Protein AF-A0A534Q4Y2-F1 (afdb_monomer_lite)

Sequence (97 aa):
MVTRDADDLVPFQDVRVIRSTVPALLCRIAGRSIWLSRRHISGKLWGTGDRGKLFIRRWVARERHLIDLHGVAITAAAPPLARVRLPVRLYLVRGDH

Foldseek 3Di:
DDPPPPFPWAKFWFKAFQAADPQWTQIQGLNDTDIDGPVFKDDDDHGHGDTTMITGGLVVCVVVVQADPVSHGDHNPPPPPPPPPDPPPDDDDDDDD

Structure (mmCIF, N/CA/C/O backbone):
data_AF-A0A534Q4Y2-F1
#
_entry.id   AF-A0A534Q4Y2-F1
#
loop_
_atom_site.group_PDB
_atom_site.id
_atom_site.type_symbol
_atom_site.label_atom_id
_atom_site.label_alt_id
_atom_site.label_comp_id
_atom_site.label_asym_id
_atom_site.label_entity_id
_atom_site.label_seq_id
_atom_site.pdbx_PDB_ins_code
_atom_site.Cartn_x
_atom_site.Cartn_y
_atom_site.Cartn_z
_atom_site.occupancy
_atom_site.B_iso_or_equiv
_atom_site.auth_seq_id
_atom_site.auth_comp_id
_atom_site.auth_asym_id
_atom_site.auth_atom_id
_atom_site.pdbx_PDB_model_num
ATOM 1 N N . MET A 1 1 ? 22.540 -11.910 -18.731 1.00 38.34 1 MET A N 1
ATOM 2 C CA . MET A 1 1 ? 22.003 -11.821 -17.355 1.00 38.34 1 MET A CA 1
ATOM 3 C C . MET A 1 1 ? 21.132 -10.583 -17.279 1.00 38.34 1 MET A C 1
ATOM 5 O O . MET A 1 1 ? 21.607 -9.507 -17.605 1.00 38.34 1 MET A O 1
ATOM 9 N N . VAL A 1 2 ? 19.846 -10.741 -16.984 1.00 44.38 2 VAL A N 1
ATOM 10 C CA . VAL A 1 2 ? 18.877 -9.644 -17.039 1.00 44.38 2 VAL A CA 1
ATOM 11 C C . VAL A 1 2 ? 18.829 -8.970 -15.669 1.00 44.38 2 VAL A C 1
ATOM 13 O O . VAL A 1 2 ? 18.154 -9.457 -14.770 1.00 44.38 2 VAL A O 1
ATOM 16 N N . THR A 1 3 ? 19.526 -7.853 -15.486 1.00 47.59 3 THR A N 1
ATOM 17 C CA . THR A 1 3 ? 19.346 -6.978 -14.316 1.00 47.59 3 THR A CA 1
ATOM 18 C C . THR A 1 3 ? 18.063 -6.148 -14.489 1.00 47.59 3 THR A C 1
ATOM 20 O O . THR A 1 3 ? 18.097 -4.936 -14.665 1.00 47.59 3 THR A O 1
ATOM 23 N N . ARG A 1 4 ? 16.894 -6.811 -14.484 1.00 45.41 4 ARG A N 1
ATOM 24 C CA . ARG A 1 4 ? 15.542 -6.199 -14.551 1.00 45.41 4 ARG A CA 1
ATOM 25 C C . ARG A 1 4 ? 15.046 -5.716 -13.178 1.00 45.41 4 ARG A C 1
ATOM 27 O O . ARG A 1 4 ? 13.875 -5.851 -12.855 1.00 45.41 4 ARG A O 1
ATOM 34 N N . ASP A 1 5 ? 15.930 -5.148 -12.372 1.00 48.94 5 ASP A N 1
ATOM 35 C CA . ASP A 1 5 ? 15.602 -4.652 -11.028 1.00 48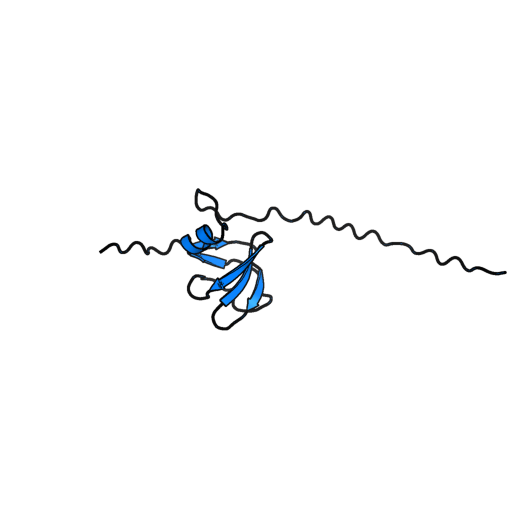.94 5 ASP A CA 1
ATOM 36 C C . ASP A 1 5 ? 16.012 -3.181 -10.874 1.00 48.94 5 ASP A C 1
ATOM 38 O O . ASP A 1 5 ? 16.442 -2.732 -9.814 1.00 48.94 5 ASP A O 1
ATOM 42 N N . ALA A 1 6 ? 15.851 -2.398 -11.948 1.00 49.62 6 ALA A N 1
ATOM 43 C CA . ALA A 1 6 ? 15.530 -0.991 -11.762 1.00 49.62 6 ALA A CA 1
ATOM 44 C C . ALA A 1 6 ? 14.156 -0.952 -11.080 1.00 49.62 6 ALA A C 1
ATOM 46 O O . ALA A 1 6 ? 13.098 -1.146 -11.675 1.00 49.62 6 ALA A O 1
ATOM 47 N N . ASP A 1 7 ? 14.272 -0.862 -9.770 1.00 59.28 7 ASP A N 1
ATOM 48 C CA . ASP A 1 7 ? 13.298 -0.939 -8.708 1.00 59.28 7 ASP A CA 1
ATOM 49 C C . ASP A 1 7 ? 12.249 0.176 -8.849 1.00 59.28 7 ASP A C 1
ATOM 51 O O . ASP A 1 7 ? 12.325 1.204 -8.178 1.00 59.28 7 ASP A O 1
ATOM 55 N N . ASP A 1 8 ? 11.297 0.019 -9.777 1.00 79.31 8 ASP A N 1
ATOM 56 C CA . ASP A 1 8 ? 10.200 0.975 -9.949 1.00 79.31 8 ASP A CA 1
ATOM 57 C C . ASP A 1 8 ? 9.393 1.032 -8.644 1.00 79.31 8 ASP A C 1
ATOM 59 O O . ASP A 1 8 ? 8.542 0.186 -8.349 1.00 79.31 8 ASP A O 1
ATOM 63 N N . LEU A 1 9 ? 9.686 2.034 -7.827 1.00 88.00 9 LEU A N 1
ATOM 64 C CA . LEU A 1 9 ? 8.967 2.340 -6.608 1.00 88.00 9 LEU A CA 1
ATOM 65 C C . LEU A 1 9 ? 7.755 3.200 -6.956 1.00 88.00 9 LEU A C 1
ATOM 67 O O . LEU A 1 9 ? 7.882 4.339 -7.404 1.00 88.00 9 LEU A O 1
ATOM 71 N N . VAL A 1 10 ? 6.561 2.674 -6.703 1.00 89.56 10 VAL A N 1
ATOM 72 C CA . VAL A 1 10 ? 5.318 3.412 -6.917 1.00 89.56 10 VAL A CA 1
ATOM 73 C C . VAL A 1 10 ? 4.990 4.221 -5.661 1.00 89.56 10 VAL A C 1
ATOM 75 O O . VAL A 1 10 ? 4.936 3.648 -4.566 1.00 89.56 10 VAL A O 1
ATOM 78 N N . PRO A 1 11 ? 4.771 5.543 -5.778 1.00 90.81 11 PRO A N 1
ATOM 79 C CA . PRO A 1 11 ? 4.376 6.371 -4.651 1.00 90.81 11 PRO A CA 1
ATOM 80 C C . PRO A 1 11 ? 2.896 6.172 -4.301 1.00 90.81 11 PRO A C 1
ATOM 82 O O . PRO A 1 11 ? 2.015 6.357 -5.135 1.00 90.81 11 PRO A O 1
ATOM 85 N N . PHE A 1 12 ? 2.624 5.904 -3.030 1.00 90.00 12 PHE A N 1
ATOM 86 C CA . PHE A 1 12 ? 1.292 5.884 -2.436 1.00 90.00 12 PHE A CA 1
ATOM 87 C C . PHE A 1 12 ? 1.156 7.026 -1.438 1.00 90.00 12 PHE A C 1
ATOM 89 O O . PHE A 1 12 ? 2.004 7.207 -0.560 1.00 90.00 12 PHE A O 1
ATOM 96 N N . GLN A 1 13 ? 0.084 7.797 -1.579 1.00 88.25 13 GLN A N 1
ATOM 97 C CA . GLN A 1 13 ? -0.274 8.878 -0.664 1.00 88.25 13 GLN A CA 1
ATOM 98 C C . GLN A 1 13 ? -1.289 8.381 0.373 1.00 88.25 13 GLN A C 1
ATOM 100 O O . GLN A 1 13 ? -1.917 7.339 0.182 1.00 88.25 13 GLN A O 1
ATOM 105 N N . ASP A 1 14 ? -1.425 9.114 1.481 1.00 86.38 14 ASP A N 1
ATOM 106 C CA . ASP A 1 14 ? -2.378 8.812 2.560 1.00 86.38 14 ASP A CA 1
ATOM 107 C C . ASP A 1 14 ? -2.284 7.392 3.144 1.00 86.38 14 ASP A C 1
ATOM 109 O O . ASP A 1 14 ? -3.270 6.806 3.600 1.00 86.38 14 ASP A O 1
ATOM 113 N N . VAL A 1 15 ? -1.075 6.836 3.185 1.00 90.25 15 VAL A N 1
ATOM 114 C CA . VAL A 1 15 ? -0.829 5.532 3.794 1.00 90.25 15 VAL A CA 1
ATOM 115 C C . VAL A 1 15 ? -0.831 5.676 5.307 1.00 90.25 15 VAL A C 1
ATOM 117 O O . VAL A 1 15 ? -0.147 6.545 5.842 1.00 90.25 15 VAL A O 1
ATOM 120 N N . ARG A 1 16 ? -1.572 4.811 6.005 1.00 92.94 16 ARG A N 1
ATOM 121 C CA . ARG A 1 16 ? -1.594 4.759 7.475 1.00 92.94 16 ARG A CA 1
ATOM 122 C C . ARG A 1 16 ? -1.088 3.418 7.977 1.00 92.94 16 ARG A C 1
ATOM 124 O O . ARG A 1 16 ? -1.644 2.390 7.610 1.00 92.94 16 ARG A O 1
ATOM 131 N N . VAL A 1 17 ? -0.116 3.403 8.876 1.00 93.00 17 VAL A N 1
ATOM 132 C CA . VAL A 1 17 ? 0.344 2.163 9.510 1.00 93.00 17 VAL A CA 1
ATOM 133 C C . VAL A 1 17 ? -0.610 1.798 10.650 1.00 93.00 17 VAL A C 1
ATOM 135 O O . VAL A 1 17 ? -0.721 2.510 11.646 1.00 93.00 17 VAL A O 1
ATOM 138 N N . ILE A 1 18 ? -1.334 0.691 10.500 1.00 93.25 18 ILE A N 1
ATOM 139 C CA . ILE A 1 18 ? -2.259 0.159 11.512 1.00 93.25 18 ILE A CA 1
ATOM 140 C C . ILE A 1 18 ? -1.499 -0.668 12.551 1.00 93.25 18 ILE A C 1
ATOM 142 O O . ILE A 1 18 ? -1.821 -0.609 13.734 1.00 93.25 18 ILE A O 1
ATOM 146 N N . ARG A 1 19 ? -0.523 -1.470 12.112 1.00 92.38 19 ARG A N 1
ATOM 147 C CA . ARG A 1 19 ? 0.352 -2.268 12.982 1.00 92.38 19 ARG A CA 1
ATOM 148 C C . ARG A 1 19 ? 1.752 -2.325 12.397 1.00 92.38 19 ARG A C 1
ATOM 150 O O . ARG A 1 19 ? 1.917 -2.345 11.181 1.00 92.38 19 ARG A O 1
ATOM 157 N N . SER A 1 20 ? 2.743 -2.407 13.268 1.00 92.25 20 SER A N 1
ATOM 158 C CA . SER A 1 20 ? 4.149 -2.524 12.907 1.00 92.25 20 SER A CA 1
ATOM 159 C C . SER A 1 20 ? 4.750 -3.748 13.583 1.00 92.25 20 SER A C 1
ATOM 161 O O . SER A 1 20 ? 4.553 -3.957 14.779 1.00 92.25 20 SER A O 1
ATOM 163 N N . THR A 1 21 ? 5.456 -4.567 12.810 1.00 90.06 21 THR A N 1
ATOM 164 C CA . THR A 1 21 ? 6.293 -5.664 13.300 1.00 90.06 21 THR A CA 1
ATOM 165 C C . THR A 1 21 ? 7.735 -5.448 12.838 1.00 90.06 21 THR A C 1
ATOM 167 O O . THR A 1 21 ? 8.035 -4.538 12.052 1.00 90.06 21 THR A O 1
ATOM 170 N N . VAL A 1 22 ? 8.649 -6.289 13.332 1.00 85.19 22 VAL A N 1
ATOM 171 C CA . VAL A 1 22 ? 10.058 -6.250 12.920 1.00 85.19 22 VAL A CA 1
ATOM 172 C C . VAL A 1 22 ? 10.198 -6.460 11.399 1.00 85.19 22 VAL A C 1
ATOM 174 O O . VAL A 1 22 ? 10.802 -5.602 10.760 1.00 85.19 22 VAL A O 1
ATOM 177 N N . PRO A 1 23 ? 9.604 -7.492 10.759 1.00 91.56 23 PRO A N 1
ATOM 178 C CA . PRO A 1 23 ? 9.780 -7.698 9.316 1.00 91.56 23 PRO A CA 1
ATOM 179 C C . PRO A 1 23 ? 8.769 -6.964 8.417 1.00 91.56 23 PRO A C 1
ATOM 181 O O . PRO A 1 23 ? 9.015 -6.844 7.212 1.00 91.56 23 PRO A O 1
ATOM 184 N N . ALA A 1 24 ? 7.625 -6.511 8.943 1.00 92.25 24 ALA A N 1
ATOM 185 C CA . ALA A 1 24 ? 6.515 -6.041 8.115 1.00 92.25 24 ALA A CA 1
ATOM 186 C C . ALA A 1 24 ? 5.683 -4.925 8.764 1.00 92.25 24 ALA A C 1
ATOM 188 O O . ALA A 1 24 ? 5.633 -4.766 9.980 1.00 92.25 24 ALA A O 1
ATOM 189 N N . LEU A 1 25 ? 4.978 -4.170 7.927 1.00 92.12 25 LEU A N 1
ATOM 190 C CA . LEU A 1 25 ? 4.004 -3.162 8.324 1.00 92.12 25 LEU A CA 1
ATOM 191 C C . LEU A 1 25 ? 2.626 -3.546 7.789 1.00 92.12 25 LEU A C 1
ATOM 193 O O . LEU A 1 25 ? 2.484 -3.908 6.622 1.00 92.12 25 LEU A O 1
ATOM 197 N N . LEU A 1 26 ? 1.603 -3.443 8.629 1.00 93.69 26 LEU A N 1
ATOM 198 C CA . LEU A 1 26 ? 0.214 -3.485 8.200 1.00 93.69 26 LEU A CA 1
ATOM 199 C C . LEU A 1 26 ? -0.209 -2.062 7.865 1.00 93.69 26 LEU A C 1
ATOM 201 O O . LEU A 1 26 ? -0.456 -1.256 8.764 1.00 93.69 26 LEU A O 1
ATOM 205 N N . CYS A 1 27 ? -0.304 -1.762 6.579 1.00 92.75 27 CYS A N 1
ATOM 206 C CA . CYS A 1 27 ? -0.642 -0.442 6.075 1.00 92.75 27 CYS A CA 1
ATOM 207 C C . CYS A 1 27 ? -2.083 -0.414 5.564 1.00 92.75 27 CYS A C 1
ATOM 209 O O . CYS A 1 27 ? -2.536 -1.334 4.883 1.00 92.75 27 CYS A O 1
ATOM 211 N N . ARG A 1 28 ? -2.802 0.668 5.854 1.00 92.50 28 ARG A N 1
ATOM 212 C CA . ARG A 1 28 ? -4.040 1.030 5.179 1.00 92.50 28 ARG A CA 1
ATOM 213 C C . ARG A 1 28 ? -3.696 1.879 3.968 1.00 92.50 28 ARG A C 1
ATOM 215 O O . ARG A 1 28 ? -3.159 2.971 4.128 1.00 92.50 28 ARG A O 1
ATOM 222 N N . ILE A 1 29 ? -4.024 1.377 2.789 1.00 90.62 29 ILE A N 1
ATOM 223 C CA . ILE A 1 29 ? -3.810 2.031 1.498 1.00 90.62 29 ILE A CA 1
ATOM 224 C C . ILE A 1 29 ? -5.116 1.918 0.737 1.00 90.62 29 ILE A C 1
ATOM 226 O O . ILE A 1 29 ? -5.698 0.836 0.679 1.00 90.62 29 ILE A O 1
ATOM 230 N N . ALA A 1 30 ? -5.611 3.027 0.198 1.00 84.31 30 ALA A N 1
ATOM 231 C CA . ALA A 1 30 ? -6.862 3.030 -0.551 1.00 84.31 30 ALA A CA 1
ATOM 232 C C . ALA A 1 30 ? -8.037 2.351 0.193 1.00 84.31 30 ALA A C 1
ATOM 234 O O . ALA A 1 30 ? -8.841 1.629 -0.388 1.00 84.31 30 ALA A O 1
ATOM 235 N N . GLY A 1 31 ? -8.130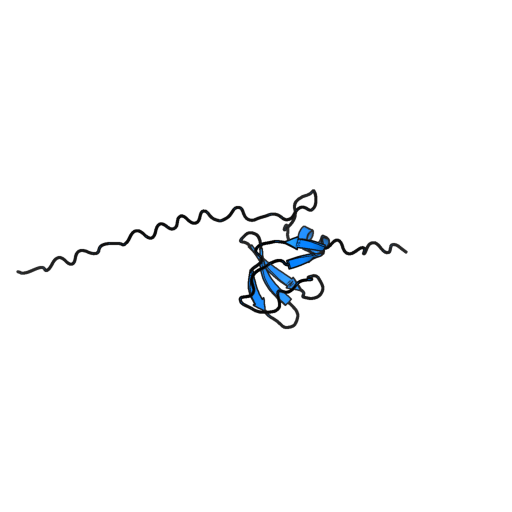 2.541 1.514 1.00 84.44 31 GLY A N 1
ATOM 236 C CA . GLY A 1 31 ? -9.184 1.927 2.330 1.00 84.44 31 GLY A CA 1
ATOM 237 C C . GLY A 1 31 ? -8.997 0.432 2.625 1.00 84.44 31 GLY A C 1
ATOM 238 O O . GLY A 1 31 ? -9.727 -0.098 3.460 1.00 84.44 31 GLY A O 1
ATOM 239 N N . ARG A 1 32 ? -7.998 -0.225 2.028 1.00 87.69 32 ARG A N 1
ATOM 240 C CA . ARG A 1 32 ? -7.675 -1.647 2.207 1.00 87.69 32 ARG A CA 1
ATOM 241 C C . ARG A 1 32 ? -6.507 -1.800 3.176 1.00 87.69 32 ARG A C 1
ATOM 243 O O . ARG A 1 32 ? -5.597 -0.978 3.175 1.00 87.69 32 ARG A O 1
ATOM 250 N N . SER A 1 33 ? -6.528 -2.841 4.003 1.00 91.12 33 SER A N 1
ATOM 251 C CA . SER A 1 33 ? -5.435 -3.146 4.939 1.00 91.12 33 SER A CA 1
ATOM 252 C C . SER A 1 33 ? -4.561 -4.250 4.357 1.00 91.12 33 SER A C 1
ATOM 254 O O . SER A 1 33 ? -5.076 -5.313 4.021 1.00 91.12 33 SER A O 1
ATOM 256 N N . ILE A 1 34 ? -3.262 -3.998 4.210 1.00 91.12 34 ILE A N 1
ATOM 257 C CA . ILE A 1 34 ? -2.330 -4.891 3.515 1.00 91.12 34 ILE A CA 1
ATOM 258 C C . ILE A 1 34 ? -1.037 -4.999 4.316 1.00 91.12 34 ILE A C 1
ATOM 260 O O . ILE A 1 34 ? -0.488 -3.994 4.770 1.00 91.12 34 ILE A O 1
ATOM 264 N N . TRP A 1 35 ? -0.539 -6.224 4.465 1.00 93.00 35 TRP A N 1
ATOM 265 C CA . TRP A 1 35 ? 0.786 -6.479 5.017 1.00 93.00 35 TRP A CA 1
ATOM 266 C C . TRP A 1 35 ? 1.861 -6.269 3.953 1.00 93.00 35 TRP A C 1
ATOM 268 O O . TRP A 1 35 ? 1.827 -6.885 2.886 1.00 93.00 35 TRP A O 1
ATOM 278 N N . LEU A 1 36 ? 2.832 -5.417 4.267 1.00 91.31 36 LEU A N 1
ATOM 279 C CA . LEU A 1 36 ? 3.962 -5.083 3.413 1.00 91.31 36 LEU A CA 1
ATOM 280 C C . LEU A 1 36 ? 5.265 -5.388 4.147 1.00 91.31 36 LEU A C 1
ATOM 282 O O . LEU A 1 36 ? 5.474 -4.933 5.270 1.00 91.31 36 LEU A O 1
ATOM 286 N N . SER A 1 37 ? 6.154 -6.152 3.514 1.00 91.50 37 SER A N 1
ATOM 287 C CA . SER A 1 37 ? 7.495 -6.374 4.058 1.00 91.50 37 SER A CA 1
ATOM 288 C C . SER A 1 37 ? 8.310 -5.087 3.991 1.00 91.50 37 SER A C 1
ATOM 290 O O . SER A 1 37 ? 8.304 -4.406 2.964 1.00 91.50 37 SER A O 1
ATOM 292 N N . ARG A 1 38 ? 9.084 -4.805 5.047 1.00 89.31 38 ARG A N 1
ATOM 293 C CA . ARG A 1 38 ? 10.001 -3.655 5.094 1.00 89.31 38 ARG A CA 1
ATOM 294 C C . ARG A 1 38 ? 11.038 -3.659 3.968 1.00 89.31 38 ARG A C 1
ATOM 296 O O . ARG A 1 38 ? 11.518 -2.601 3.596 1.00 89.31 38 ARG A O 1
ATOM 303 N N . ARG A 1 39 ? 11.356 -4.830 3.400 1.00 88.81 39 ARG A N 1
ATOM 304 C CA . ARG A 1 39 ? 12.318 -4.971 2.291 1.00 88.81 39 ARG A CA 1
ATOM 305 C C . ARG A 1 39 ? 11.795 -4.448 0.953 1.00 88.81 39 ARG A C 1
ATOM 307 O O . ARG A 1 39 ? 12.588 -4.164 0.068 1.00 88.81 39 ARG A O 1
ATOM 314 N N . HIS A 1 40 ? 10.476 -4.353 0.791 1.00 89.12 40 HIS A N 1
ATOM 315 C CA . HIS A 1 40 ? 9.845 -3.974 -0.479 1.00 89.12 40 HIS A CA 1
ATOM 316 C C . HIS A 1 40 ? 9.197 -2.588 -0.436 1.00 89.12 40 HIS A C 1
ATOM 318 O O . HIS A 1 40 ? 8.455 -2.220 -1.352 1.00 89.12 40 HIS A O 1
ATOM 324 N N . ILE A 1 41 ? 9.433 -1.844 0.644 1.00 88.44 41 ILE A N 1
ATOM 325 C CA . ILE A 1 41 ? 8.888 -0.509 0.850 1.00 88.44 41 ILE A CA 1
ATOM 326 C C . ILE A 1 41 ? 10.012 0.460 1.196 1.00 88.44 41 ILE A C 1
ATOM 328 O O . ILE A 1 41 ? 10.987 0.097 1.846 1.00 88.44 41 ILE A O 1
ATOM 332 N N . SER A 1 42 ? 9.849 1.706 0.778 1.00 87.75 42 SER A N 1
ATOM 333 C CA . SER A 1 42 ? 10.742 2.811 1.103 1.00 87.75 42 SER A CA 1
ATOM 334 C C . SER A 1 42 ? 9.915 4.008 1.564 1.00 87.75 42 SER A C 1
ATOM 336 O O . SER A 1 42 ? 8.781 4.203 1.122 1.00 87.75 42 SER A O 1
ATOM 338 N N . GLY A 1 43 ? 10.440 4.805 2.489 1.00 85.88 43 GLY A N 1
ATOM 339 C CA . GLY A 1 43 ? 9.744 5.971 3.024 1.00 85.88 43 GLY A CA 1
ATOM 340 C C . GLY A 1 43 ? 10.017 6.215 4.502 1.00 85.88 43 GLY A C 1
ATOM 341 O O . GLY A 1 43 ? 10.892 5.604 5.109 1.00 85.88 43 GLY A O 1
ATOM 342 N N . LYS A 1 44 ? 9.251 7.145 5.077 1.00 85.94 44 LYS A N 1
ATOM 343 C CA . LYS A 1 44 ? 9.394 7.583 6.474 1.00 85.94 44 LYS A CA 1
ATOM 344 C C . LYS A 1 44 ? 8.362 6.964 7.426 1.00 85.94 44 LYS A C 1
ATOM 346 O O . LYS A 1 44 ? 8.261 7.414 8.557 1.00 85.94 44 LYS A O 1
ATOM 351 N N . LEU A 1 45 ? 7.588 5.974 6.980 1.00 85.38 45 LEU A N 1
ATOM 352 C CA . LEU A 1 45 ? 6.602 5.293 7.825 1.00 85.38 45 LEU A CA 1
ATOM 353 C C . LEU A 1 45 ? 7.259 4.068 8.467 1.00 85.38 45 LEU A C 1
ATOM 355 O O . LEU A 1 45 ? 7.594 3.112 7.769 1.00 85.38 45 LEU A O 1
ATOM 359 N N . TRP A 1 46 ? 7.452 4.097 9.784 1.00 80.69 46 TRP A N 1
ATOM 360 C CA . TRP A 1 46 ? 8.227 3.093 10.520 1.00 80.69 46 TRP A CA 1
ATOM 361 C C . TRP A 1 46 ? 7.436 2.422 11.647 1.00 80.69 46 TRP A C 1
ATOM 363 O O . TRP A 1 46 ? 7.751 1.279 12.006 1.00 80.69 46 TRP A O 1
ATOM 373 N N . GLY A 1 47 ? 6.410 3.083 12.181 1.00 86.94 47 GLY A N 1
ATOM 374 C CA . GLY A 1 47 ? 5.691 2.674 13.383 1.00 86.94 47 GLY A CA 1
ATOM 375 C C . GLY A 1 47 ? 4.173 2.701 13.243 1.00 86.94 47 GLY A C 1
ATOM 376 O O . GLY A 1 47 ? 3.606 3.330 12.355 1.00 86.94 47 GLY A O 1
ATOM 377 N N . THR A 1 48 ? 3.501 1.977 14.140 1.00 92.06 48 THR A N 1
ATOM 378 C CA . THR A 1 48 ? 2.039 2.012 14.271 1.00 92.06 48 THR A CA 1
ATOM 379 C C . THR A 1 48 ? 1.570 3.439 14.551 1.00 92.06 48 THR A C 1
ATOM 381 O O . THR A 1 48 ? 2.059 4.067 15.481 1.00 92.06 48 THR A O 1
ATOM 384 N N . GLY A 1 49 ? 0.583 3.921 13.795 1.00 90.88 49 GLY A N 1
ATOM 385 C CA . GLY A 1 49 ? 0.049 5.278 13.926 1.00 90.88 49 GLY A CA 1
ATOM 386 C C . GLY A 1 49 ? 0.586 6.259 12.886 1.00 90.88 49 GLY A C 1
ATOM 387 O O . GLY A 1 49 ? -0.102 7.240 12.604 1.00 90.88 49 GLY A O 1
ATOM 388 N N . ASP A 1 50 ? 1.724 5.958 12.252 1.00 90.62 50 ASP A N 1
ATOM 389 C CA . ASP A 1 50 ? 2.304 6.814 11.219 1.00 90.62 50 ASP A CA 1
ATOM 390 C C . ASP A 1 50 ? 1.342 6.991 10.040 1.00 90.62 50 ASP A C 1
ATOM 392 O O . ASP A 1 50 ? 0.668 6.047 9.602 1.00 90.62 50 ASP A O 1
ATOM 396 N N . ARG A 1 51 ? 1.304 8.209 9.494 1.00 91.00 51 ARG A N 1
ATOM 397 C CA . ARG A 1 51 ? 0.551 8.547 8.287 1.00 91.00 51 ARG A CA 1
ATOM 398 C C . ARG A 1 51 ? 1.421 9.352 7.335 1.00 91.00 51 ARG A C 1
ATOM 400 O O . ARG A 1 51 ? 2.099 10.283 7.756 1.00 91.00 51 ARG A O 1
ATOM 407 N N . GLY A 1 52 ? 1.363 9.037 6.046 1.00 90.12 52 GLY A N 1
ATOM 408 C CA . GLY A 1 52 ? 2.040 9.836 5.035 1.00 90.12 52 GLY A CA 1
ATOM 409 C C . GLY A 1 52 ? 2.238 9.105 3.719 1.00 90.12 52 GLY A C 1
ATOM 410 O O . GLY A 1 52 ? 1.401 8.311 3.293 1.00 90.12 52 GLY A O 1
ATOM 411 N N . LYS A 1 53 ? 3.358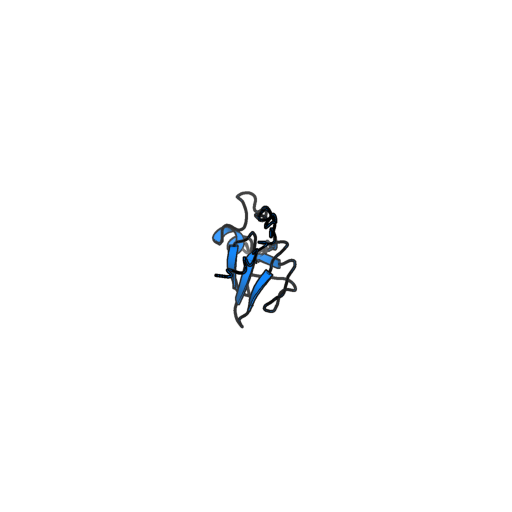 9.408 3.064 1.00 90.69 53 LYS A N 1
ATOM 412 C CA . LYS A 1 53 ? 3.735 8.827 1.779 1.00 90.69 53 LYS A CA 1
ATOM 413 C C . LYS A 1 53 ? 4.577 7.570 1.986 1.00 90.69 53 LYS A C 1
ATOM 415 O O . LYS A 1 53 ? 5.542 7.592 2.751 1.00 90.69 53 LYS A O 1
ATOM 420 N N . LEU A 1 54 ? 4.238 6.507 1.265 1.00 91.50 54 LEU A N 1
ATOM 421 C CA . LEU A 1 54 ? 5.011 5.269 1.207 1.00 91.50 54 LEU A CA 1
ATOM 422 C C . LEU A 1 54 ? 5.315 4.936 -0.246 1.00 91.50 54 LEU A C 1
ATOM 424 O O . LEU A 1 54 ? 4.473 5.124 -1.118 1.00 91.50 54 LEU A O 1
ATOM 428 N N . PHE A 1 55 ? 6.501 4.419 -0.504 1.00 91.00 55 PHE A N 1
ATOM 429 C CA . PHE A 1 55 ? 6.890 3.910 -1.804 1.00 91.00 55 PHE A CA 1
ATOM 430 C C . PHE A 1 55 ? 6.923 2.390 -1.733 1.00 91.00 55 PHE A C 1
ATOM 432 O O . PHE A 1 55 ? 7.470 1.835 -0.783 1.00 91.00 55 PHE A O 1
ATOM 439 N N . ILE A 1 56 ? 6.318 1.717 -2.704 1.00 91.50 56 ILE A N 1
ATOM 440 C CA . ILE A 1 56 ? 6.208 0.254 -2.729 1.00 91.50 56 ILE A CA 1
ATOM 441 C C . ILE A 1 56 ? 6.728 -0.236 -4.071 1.00 91.50 56 ILE A C 1
ATOM 443 O O . ILE A 1 56 ? 6.410 0.361 -5.099 1.00 91.50 56 ILE A O 1
ATOM 447 N N . ARG A 1 57 ? 7.487 -1.336 -4.079 1.00 91.44 57 ARG A N 1
ATOM 448 C CA . ARG A 1 57 ? 7.922 -1.968 -5.330 1.00 91.44 57 ARG A CA 1
ATOM 449 C C . ARG A 1 57 ? 6.731 -2.249 -6.248 1.00 91.44 57 ARG A C 1
ATOM 451 O O . ARG A 1 57 ? 5.723 -2.811 -5.813 1.00 91.44 57 ARG A O 1
ATOM 458 N N . ARG A 1 58 ? 6.855 -1.907 -7.532 1.00 89.75 58 ARG A N 1
ATOM 459 C CA . ARG A 1 58 ? 5.777 -2.034 -8.525 1.00 89.75 58 ARG A CA 1
ATOM 460 C C . ARG A 1 58 ? 5.223 -3.450 -8.620 1.00 89.75 58 ARG A C 1
ATOM 462 O O . ARG A 1 58 ? 4.013 -3.605 -8.731 1.00 89.75 58 ARG A O 1
ATOM 469 N N . TRP A 1 59 ? 6.068 -4.479 -8.546 1.00 87.75 59 TRP A N 1
ATOM 470 C CA . TRP A 1 59 ? 5.609 -5.872 -8.588 1.00 87.75 59 TRP A CA 1
ATOM 471 C C . TRP A 1 59 ? 4.738 -6.224 -7.372 1.00 87.75 59 TRP A C 1
ATOM 473 O O . TRP A 1 59 ? 3.653 -6.764 -7.554 1.00 87.75 59 TRP A O 1
ATOM 483 N N . VAL A 1 60 ? 5.122 -5.795 -6.160 1.00 90.00 60 VAL A N 1
ATOM 484 C CA . VAL A 1 60 ? 4.297 -5.962 -4.948 1.00 90.00 60 VAL A CA 1
ATOM 485 C C . VAL A 1 60 ? 2.980 -5.214 -5.101 1.00 90.00 60 VAL A C 1
ATOM 487 O O . VAL A 1 60 ? 1.920 -5.735 -4.767 1.00 90.00 60 VAL A O 1
ATOM 490 N N . ALA A 1 61 ? 3.027 -3.986 -5.618 1.00 90.38 61 ALA A N 1
ATOM 491 C CA . ALA A 1 61 ? 1.824 -3.203 -5.854 1.00 90.38 61 ALA A CA 1
ATOM 492 C C . ALA A 1 61 ? 0.884 -3.880 -6.870 1.00 90.38 61 ALA A C 1
ATOM 494 O O . ALA A 1 61 ? -0.328 -3.878 -6.658 1.00 90.38 61 ALA A O 1
ATOM 495 N N . ARG A 1 62 ? 1.418 -4.506 -7.930 1.00 89.62 62 ARG A N 1
ATOM 496 C CA . ARG A 1 62 ? 0.633 -5.304 -8.889 1.00 89.62 62 ARG A CA 1
ATOM 497 C C . ARG A 1 62 ? 0.019 -6.531 -8.223 1.00 89.62 62 ARG A C 1
ATOM 499 O O . ARG A 1 62 ? -1.192 -6.695 -8.292 1.00 89.62 62 ARG A O 1
ATOM 506 N N . GLU A 1 63 ? 0.814 -7.337 -7.520 1.00 89.88 63 GLU A N 1
ATOM 507 C CA . GLU A 1 63 ? 0.344 -8.540 -6.810 1.00 89.88 63 GLU A CA 1
ATOM 508 C C . GLU A 1 63 ? -0.744 -8.236 -5.777 1.00 89.88 63 GLU A C 1
ATOM 510 O O . GLU A 1 63 ? -1.651 -9.033 -5.550 1.00 89.88 63 GLU A O 1
ATOM 515 N N . ARG A 1 64 ? -0.670 -7.067 -5.135 1.00 87.94 64 ARG A N 1
ATOM 516 C CA . ARG A 1 64 ? -1.655 -6.622 -4.142 1.00 87.94 64 ARG A CA 1
ATOM 517 C C . ARG A 1 64 ? -2.817 -5.836 -4.746 1.00 87.94 64 ARG A C 1
ATOM 519 O O . ARG A 1 64 ? -3.669 -5.369 -3.990 1.00 87.94 64 ARG A O 1
ATOM 526 N N . HIS A 1 65 ? -2.864 -5.705 -6.074 1.00 89.06 65 HIS A N 1
ATOM 527 C CA . HIS A 1 65 ? -3.889 -4.962 -6.810 1.00 89.06 65 HIS A CA 1
ATOM 528 C C . HIS A 1 65 ? -4.040 -3.539 -6.248 1.00 89.06 65 HIS A C 1
ATOM 530 O O . HIS A 1 65 ? -5.140 -3.069 -5.953 1.00 89.06 65 HIS A O 1
ATOM 536 N N . LEU A 1 66 ? -2.894 -2.903 -6.002 1.00 88.19 66 LEU A N 1
ATOM 537 C CA . LEU A 1 66 ? -2.759 -1.544 -5.490 1.00 88.19 66 LEU A CA 1
ATOM 538 C C . LEU A 1 66 ? -2.512 -0.525 -6.601 1.00 88.19 66 LEU A C 1
ATOM 540 O O . LEU A 1 66 ? -2.633 0.670 -6.356 1.00 88.19 66 LEU A O 1
ATOM 544 N N . ILE A 1 67 ? -2.149 -0.981 -7.795 1.00 90.44 67 ILE A N 1
ATOM 545 C CA . ILE A 1 67 ? -1.970 -0.148 -8.983 1.00 90.44 67 ILE A CA 1
ATOM 546 C C . ILE A 1 67 ? -2.849 -0.666 -10.111 1.00 90.44 67 ILE A C 1
ATOM 548 O O . ILE A 1 67 ? -3.189 -1.850 -10.139 1.00 90.44 67 ILE A O 1
ATOM 552 N N . ASP A 1 68 ? -3.205 0.219 -11.030 1.00 86.44 68 ASP A N 1
ATOM 553 C CA . ASP A 1 68 ? -3.913 -0.147 -12.251 1.00 86.44 68 ASP A CA 1
ATOM 554 C C . ASP A 1 68 ? -2.983 -0.807 -13.293 1.00 86.44 68 ASP A C 1
ATOM 556 O O . ASP A 1 68 ? -1.789 -1.042 -13.062 1.00 86.44 68 ASP A O 1
ATOM 560 N N . LEU A 1 69 ? -3.535 -1.108 -14.471 1.00 83.62 69 LEU A N 1
ATOM 561 C CA . LEU A 1 69 ? -2.798 -1.711 -15.587 1.00 83.62 69 LEU A CA 1
ATOM 562 C C . LEU A 1 69 ? -1.651 -0.818 -16.097 1.00 83.62 69 LEU A C 1
ATOM 564 O O . LEU A 1 69 ? -0.624 -1.336 -16.548 1.00 83.62 69 LEU A O 1
ATOM 568 N N . HIS A 1 70 ? -1.790 0.503 -15.961 1.00 82.56 70 HIS A N 1
ATOM 569 C CA . HIS A 1 70 ? -0.782 1.501 -16.325 1.00 82.56 70 HIS A CA 1
ATOM 570 C C . HIS A 1 70 ? 0.300 1.657 -15.241 1.00 82.56 70 HIS A C 1
ATOM 572 O O . HIS A 1 70 ? 1.395 2.160 -15.501 1.00 82.56 70 HIS A O 1
ATOM 578 N N . GLY A 1 71 ? 0.068 1.116 -14.045 1.00 80.44 71 GLY A N 1
ATOM 579 C CA . GLY A 1 71 ? 0.968 1.188 -12.902 1.00 80.44 71 GLY A CA 1
ATOM 580 C C . GLY A 1 71 ? 0.766 2.429 -12.038 1.00 80.44 71 GLY A C 1
ATOM 581 O O . GLY A 1 71 ? 1.656 2.766 -11.259 1.00 80.44 71 GLY A O 1
ATOM 582 N N . VAL A 1 72 ? -0.379 3.094 -12.166 1.00 84.00 72 VAL A N 1
ATOM 583 C CA . VAL A 1 72 ? -0.763 4.233 -11.335 1.00 84.00 72 VAL A CA 1
ATOM 584 C C . VAL A 1 72 ? -1.393 3.715 -10.047 1.00 84.00 72 VAL A C 1
ATOM 586 O O . VAL A 1 72 ? -2.202 2.788 -10.073 1.00 84.00 72 VAL A O 1
ATOM 589 N N . ALA A 1 73 ? -0.999 4.288 -8.907 1.00 83.88 73 ALA A N 1
ATOM 590 C CA . ALA A 1 73 ? -1.548 3.926 -7.605 1.00 83.88 73 ALA A CA 1
ATOM 591 C C . ALA A 1 73 ? -3.066 4.130 -7.584 1.00 83.88 73 ALA A C 1
ATOM 593 O O . ALA A 1 73 ? -3.562 5.218 -7.870 1.00 83.88 73 ALA A O 1
ATOM 594 N N . ILE A 1 74 ? -3.794 3.085 -7.197 1.00 84.06 74 ILE A N 1
ATOM 595 C CA . ILE A 1 74 ? -5.230 3.162 -6.969 1.00 84.06 74 ILE A CA 1
ATOM 596 C C . ILE A 1 74 ? -5.423 3.983 -5.703 1.00 84.06 74 ILE A C 1
ATOM 598 O O . ILE A 1 74 ? -5.069 3.561 -4.601 1.00 84.06 74 ILE A O 1
ATOM 602 N N . THR A 1 75 ? -5.978 5.175 -5.850 1.00 74.06 75 THR A N 1
ATOM 603 C CA . THR A 1 75 ? -6.390 6.001 -4.721 1.00 74.06 75 THR A CA 1
ATOM 604 C C . THR A 1 75 ? -7.720 5.466 -4.202 1.00 74.06 75 THR A C 1
ATOM 606 O O . THR A 1 75 ? -8.624 5.183 -4.989 1.00 74.06 75 THR A O 1
ATOM 609 N N . ALA A 1 76 ? -7.897 5.359 -2.879 1.00 63.62 76 A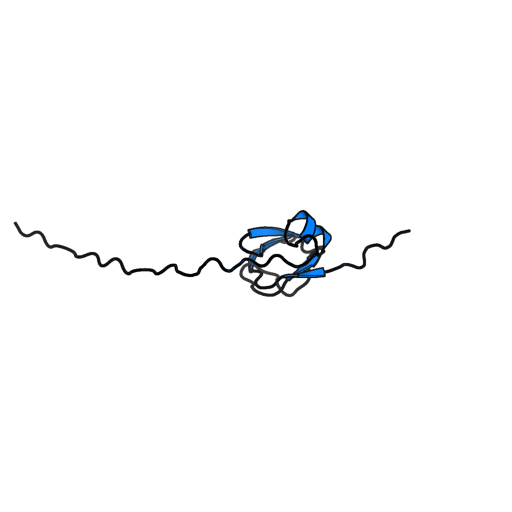LA A N 1
ATOM 610 C CA . ALA A 1 76 ? -9.269 5.310 -2.382 1.00 63.62 76 ALA A CA 1
ATOM 611 C C . ALA A 1 76 ? -9.893 6.643 -2.748 1.00 63.62 76 ALA A C 1
ATOM 613 O O . ALA A 1 76 ? -9.455 7.674 -2.237 1.00 63.62 76 ALA A O 1
ATOM 614 N N . ALA A 1 77 ? -10.950 6.611 -3.555 1.00 56.06 77 ALA A N 1
ATOM 615 C CA . ALA A 1 77 ? -11.982 7.617 -3.405 1.00 56.06 77 ALA A CA 1
ATOM 616 C C . ALA A 1 77 ? -12.308 7.663 -1.909 1.00 56.06 77 ALA A C 1
ATOM 618 O O . ALA A 1 77 ? -12.577 6.618 -1.302 1.00 56.06 77 ALA A O 1
ATOM 619 N N . ALA A 1 78 ? -12.140 8.836 -1.294 1.00 51.44 78 ALA A N 1
ATOM 620 C CA . ALA A 1 78 ? -12.413 9.015 0.119 1.00 51.44 78 ALA A CA 1
ATOM 621 C C . ALA A 1 78 ? -13.760 8.342 0.430 1.00 51.44 78 ALA A C 1
ATOM 623 O O . ALA A 1 78 ? -14.719 8.578 -0.312 1.00 51.44 78 ALA A O 1
ATOM 624 N N . PRO A 1 79 ? -13.870 7.486 1.466 1.00 49.41 79 PRO A N 1
ATOM 625 C CA . PRO A 1 79 ? -15.200 7.109 1.912 1.00 49.41 79 PRO A CA 1
ATOM 626 C C . PRO A 1 79 ? -15.925 8.431 2.182 1.00 49.41 79 PRO A C 1
ATOM 628 O O . PRO A 1 79 ? -15.316 9.291 2.830 1.00 49.41 79 PRO A O 1
ATOM 631 N N . PRO A 1 80 ? -17.145 8.646 1.658 1.00 44.25 80 PRO A N 1
ATOM 632 C CA . PRO A 1 80 ? -17.866 9.879 1.906 1.00 44.25 80 PRO A CA 1
ATOM 633 C C . PRO A 1 80 ? -17.947 10.045 3.421 1.00 44.25 80 PRO A C 1
ATOM 635 O O . PRO A 1 80 ? -18.632 9.297 4.122 1.00 44.25 80 PRO A O 1
ATOM 638 N N . LEU A 1 81 ? -17.164 10.984 3.950 1.00 50.56 81 LEU A N 1
ATOM 639 C CA . LEU A 1 81 ? -17.222 11.411 5.337 1.00 50.56 81 LEU A CA 1
ATOM 640 C C . LEU A 1 81 ? -18.482 12.263 5.473 1.00 50.56 81 LEU A C 1
ATOM 642 O O . LEU A 1 81 ? -18.431 13.469 5.647 1.00 50.56 81 LEU A O 1
ATOM 646 N N . ALA A 1 82 ? -19.626 11.597 5.387 1.00 50.19 82 ALA A N 1
ATOM 647 C CA . ALA A 1 82 ? -20.909 12.096 5.834 1.00 50.19 82 ALA A CA 1
ATOM 648 C C . ALA A 1 82 ? -21.474 11.099 6.851 1.00 50.19 82 ALA A C 1
ATOM 650 O O . ALA A 1 82 ? -22.610 10.647 6.761 1.00 50.19 82 ALA A O 1
ATOM 651 N N . ARG A 1 83 ? -20.681 10.754 7.876 1.00 52.59 83 ARG A N 1
ATOM 652 C CA . ARG A 1 83 ? -21.285 10.388 9.162 1.00 52.59 83 ARG A CA 1
ATOM 653 C C . ARG A 1 83 ? -21.725 11.684 9.824 1.00 52.59 83 ARG A C 1
ATOM 655 O O . ARG A 1 83 ? -21.057 12.186 10.724 1.00 52.59 83 ARG A O 1
ATOM 662 N N . VAL A 1 84 ? -22.845 12.220 9.346 1.00 50.12 84 VAL A N 1
ATOM 663 C CA . VAL A 1 84 ? -23.645 13.178 10.103 1.00 50.12 84 VAL A CA 1
ATOM 664 C C . VAL A 1 84 ? -24.058 12.439 11.373 1.00 50.12 84 VAL A C 1
ATOM 666 O O . VAL A 1 84 ? -24.971 11.618 11.373 1.00 50.12 84 VAL A O 1
ATOM 669 N N . ARG A 1 85 ? -23.311 12.651 12.457 1.00 55.62 85 ARG A N 1
ATOM 670 C CA . ARG A 1 85 ? -23.756 12.287 13.799 1.00 55.62 85 ARG A CA 1
ATOM 671 C C . ARG A 1 85 ? -24.885 13.248 14.141 1.00 55.62 85 ARG A C 1
ATOM 673 O O . ARG A 1 85 ? -24.637 14.315 14.690 1.00 55.62 85 ARG A O 1
ATOM 680 N N . LEU A 1 86 ? -26.110 12.895 13.766 1.00 59.12 86 LEU A N 1
ATOM 681 C CA . LEU A 1 86 ? -27.283 13.553 14.323 1.00 59.12 86 LEU A CA 1
ATOM 682 C C . LEU A 1 86 ? -27.283 13.268 15.833 1.00 59.12 86 LEU A C 1
ATOM 684 O O . LEU A 1 86 ? -27.175 12.098 16.218 1.00 59.12 86 LEU A O 1
ATOM 688 N N . PRO A 1 87 ? -27.350 14.288 16.702 1.00 55.41 87 PRO A N 1
ATOM 689 C CA . PRO A 1 87 ? -27.537 14.047 18.120 1.00 55.41 87 PRO A CA 1
ATOM 690 C C . PRO A 1 87 ? -28.933 13.448 18.310 1.00 55.41 87 PRO A C 1
ATOM 692 O O . PRO A 1 87 ? -29.943 14.107 18.071 1.00 55.41 87 PRO A O 1
ATOM 695 N N . VAL A 1 88 ? -28.994 12.180 18.721 1.00 59.62 88 VAL A N 1
ATOM 696 C CA . VAL A 1 88 ? -30.230 11.578 19.224 1.00 59.62 88 VAL A CA 1
ATOM 697 C C . VAL A 1 88 ? -30.602 12.346 20.494 1.00 59.62 88 VAL A C 1
ATOM 699 O O . VAL A 1 88 ? -29.916 12.280 21.513 1.00 59.62 88 VAL A O 1
ATOM 702 N N . ARG A 1 89 ? -31.653 13.163 20.409 1.00 59.75 89 ARG A N 1
ATOM 703 C CA . ARG A 1 89 ? -32.228 13.858 21.559 1.00 59.75 89 ARG A CA 1
ATOM 704 C C . ARG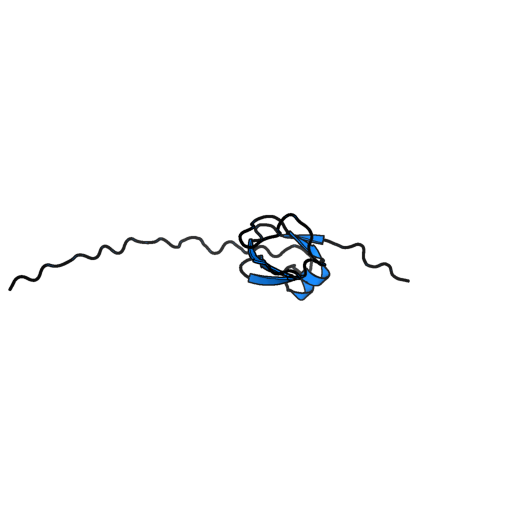 A 1 89 ? -33.192 12.878 22.222 1.00 59.75 89 ARG A C 1
ATOM 706 O O . ARG A 1 89 ? -34.337 12.753 21.805 1.00 59.75 89 ARG A O 1
ATOM 713 N N . LEU A 1 90 ? -32.696 12.121 23.198 1.00 64.50 90 LEU A N 1
ATOM 714 C CA . LEU A 1 90 ? -33.550 11.316 24.071 1.00 64.50 90 LEU A CA 1
ATOM 715 C C . LEU A 1 90 ? -34.350 12.284 24.949 1.00 64.50 90 LEU A C 1
ATOM 717 O O . LEU A 1 90 ? -33.772 12.988 25.776 1.00 64.50 90 LEU A O 1
ATOM 721 N N . TYR A 1 91 ? -35.665 12.354 24.748 1.00 62.97 91 TYR A N 1
ATOM 722 C CA . TYR A 1 91 ? -36.559 13.030 25.684 1.00 62.97 91 TYR A CA 1
ATOM 723 C C . TYR A 1 91 ? -36.922 12.039 26.786 1.00 62.97 91 TYR A C 1
ATOM 725 O O . TYR A 1 91 ? -37.563 11.021 26.534 1.00 62.97 91 TYR A O 1
ATOM 733 N N . LEU A 1 92 ? -36.477 12.330 28.006 1.00 64.19 92 LEU A N 1
ATOM 734 C CA . LEU A 1 92 ? -36.869 11.595 29.200 1.00 64.19 92 LEU A CA 1
ATOM 735 C C . LEU A 1 92 ? -38.275 12.072 29.593 1.00 64.19 92 LEU A C 1
ATOM 737 O O . LEU A 1 92 ? -38.431 13.174 30.116 1.00 64.19 92 LEU A O 1
ATOM 741 N N . VAL A 1 93 ? -39.303 11.280 29.286 1.00 69.81 93 VAL A N 1
ATOM 742 C CA . VAL A 1 93 ? -40.669 11.540 29.760 1.00 69.81 93 VAL A CA 1
ATOM 743 C C . VAL A 1 93 ? -40.766 10.990 31.178 1.00 69.81 93 VAL A C 1
ATOM 745 O O . VAL A 1 93 ? -40.675 9.784 31.397 1.00 69.81 93 VAL A O 1
ATOM 748 N N . ARG A 1 94 ? -40.890 11.892 32.154 1.00 56.06 94 ARG A N 1
ATOM 749 C CA . ARG A 1 94 ? -41.158 11.557 33.553 1.00 56.06 94 ARG A CA 1
ATOM 750 C C . ARG A 1 94 ? -42.605 11.064 33.633 1.00 56.06 94 ARG A C 1
ATOM 752 O O . ARG A 1 94 ? -43.520 11.863 33.471 1.00 56.06 94 ARG A O 1
ATOM 759 N N . GLY A 1 95 ? -42.800 9.759 33.799 1.00 57.78 95 GLY A N 1
ATOM 760 C CA . GLY A 1 95 ? -44.106 9.195 34.131 1.00 57.78 95 GLY A CA 1
ATOM 761 C C . GLY A 1 95 ? -44.391 9.445 35.606 1.00 57.78 95 GLY A C 1
ATOM 762 O O . GLY A 1 95 ? -43.702 8.884 36.453 1.00 57.78 95 GLY A O 1
ATOM 763 N N . ASP A 1 96 ? -45.349 10.322 35.884 1.00 59.34 96 ASP A N 1
ATOM 764 C CA . ASP A 1 96 ? -45.995 10.468 37.186 1.00 59.34 96 ASP A CA 1
ATOM 765 C C . ASP A 1 96 ? -47.399 9.87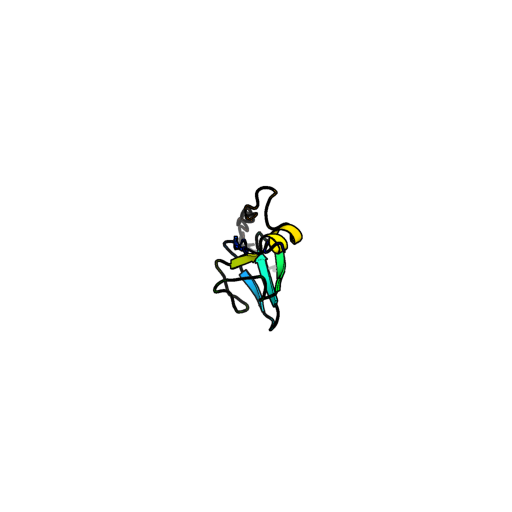5 37.044 1.00 59.34 96 ASP A C 1
ATOM 767 O O . ASP A 1 96 ? -48.215 10.433 36.304 1.00 59.34 96 ASP A O 1
ATOM 771 N N . HIS A 1 97 ? -47.615 8.696 37.636 1.00 46.44 97 HIS A N 1
ATOM 772 C CA . HIS A 1 97 ? -48.901 8.246 38.176 1.00 46.44 97 HIS A CA 1
ATOM 773 C C . HIS A 1 97 ? -48.737 6.975 39.018 1.00 46.44 97 HIS A C 1
ATOM 775 O O . HIS A 1 97 ? -47.927 6.107 38.617 1.00 46.44 97 HIS A O 1
#

Secondary structure (DSSP, 8-state):
--------EEEEEEEEEEEE-SSEEEEEETTEEEEEEGGGEEES--STT-EEEEEEEHHHHHHTT-B-TT--B-PPP--------------------

Radius of gyration: 20.79 Å; chains: 1; bounding box: 71×26×56 Å

pLDDT: mean 78.4, std 16.59, range [38.34, 93.69]